Protein AF-A0A735KEF0-F1 (afdb_monomer_lite)

Structure (mmCIF, N/CA/C/O backbone):
data_AF-A0A735KEF0-F1
#
_entry.id   AF-A0A735KEF0-F1
#
loop_
_atom_site.group_PDB
_atom_site.id
_atom_site.type_symbol
_atom_site.label_atom_id
_atom_site.label_alt_id
_atom_site.label_comp_id
_atom_site.label_asym_id
_atom_site.label_entity_id
_atom_site.label_seq_id
_atom_site.pdbx_PDB_ins_code
_atom_site.Cartn_x
_atom_site.Cartn_y
_atom_site.Cartn_z
_atom_site.occupancy
_atom_site.B_iso_or_equiv
_atom_site.auth_seq_id
_atom_site.auth_comp_id
_atom_site.auth_asym_id
_atom_site.auth_atom_id
_atom_site.pdbx_PDB_model_num
ATOM 1 N N . MET A 1 1 ? -21.495 40.572 10.732 1.00 36.44 1 MET A N 1
ATOM 2 C CA . MET A 1 1 ? -20.068 40.962 10.704 1.00 36.44 1 MET A CA 1
ATOM 3 C C . MET A 1 1 ? -19.302 39.947 11.536 1.00 36.44 1 MET A C 1
ATOM 5 O O . MET A 1 1 ? -19.605 39.878 12.720 1.00 36.44 1 MET A O 1
ATOM 9 N N . PRO A 1 2 ? -18.413 39.104 10.984 1.00 42.50 2 PRO A N 1
ATOM 10 C CA . PRO A 1 2 ? -17.664 38.177 11.814 1.00 42.50 2 PRO A CA 1
ATOM 11 C C . PRO A 1 2 ? -16.383 38.849 12.313 1.00 42.50 2 PRO A C 1
ATOM 13 O O . PRO A 1 2 ? -15.546 39.322 11.546 1.00 42.50 2 PRO A O 1
ATOM 16 N N . THR A 1 3 ? -16.278 38.916 13.631 1.00 44.69 3 THR A N 1
ATOM 17 C CA . THR A 1 3 ? -15.128 39.370 14.407 1.00 44.69 3 THR A CA 1
ATOM 18 C C . THR A 1 3 ? -13.954 38.397 14.290 1.00 44.69 3 THR A C 1
ATOM 20 O O . THR A 1 3 ? -14.038 37.272 14.766 1.00 44.69 3 THR A O 1
ATOM 23 N N . GLY A 1 4 ? -12.859 38.886 13.702 1.00 39.16 4 GLY A N 1
ATOM 24 C CA . GLY A 1 4 ? -11.475 38.714 14.163 1.00 39.16 4 GLY A CA 1
ATOM 25 C C . GLY A 1 4 ? -10.925 37.297 14.342 1.00 39.16 4 GLY A C 1
ATOM 26 O O . GLY A 1 4 ? -11.051 36.703 15.410 1.00 39.16 4 GLY A O 1
ATOM 27 N N . ILE A 1 5 ? -10.167 36.830 13.346 1.00 51.38 5 ILE A N 1
ATOM 28 C CA . ILE A 1 5 ? -9.216 35.720 13.493 1.00 51.38 5 ILE A CA 1
ATOM 29 C C . ILE A 1 5 ? -8.098 36.176 14.441 1.00 51.38 5 ILE A C 1
ATOM 31 O O . ILE A 1 5 ? -7.397 37.148 14.155 1.00 51.38 5 ILE A O 1
ATOM 35 N N . LYS A 1 6 ? -7.920 35.486 15.572 1.00 39.28 6 LYS A N 1
ATOM 36 C CA . LYS A 1 6 ? -6.733 35.655 16.421 1.00 39.28 6 LYS A CA 1
ATOM 37 C C . LYS A 1 6 ? -5.589 34.799 15.859 1.00 39.28 6 LYS A C 1
ATOM 39 O O . LYS A 1 6 ? -5.809 33.610 15.632 1.00 39.28 6 LYS A O 1
ATOM 44 N N . PRO A 1 7 ? -4.382 35.353 15.654 1.00 36.84 7 PRO A N 1
ATOM 45 C CA . PRO A 1 7 ? -3.228 34.563 15.248 1.00 36.84 7 PRO A CA 1
ATOM 46 C C . PRO A 1 7 ? -2.769 33.691 16.421 1.00 36.84 7 PRO A C 1
ATOM 48 O O . PRO A 1 7 ? -2.443 34.195 17.496 1.00 36.84 7 PRO A O 1
ATOM 51 N N . ILE A 1 8 ? -2.758 32.375 16.217 1.00 49.56 8 ILE A N 1
ATOM 52 C CA . ILE A 1 8 ? -2.172 31.420 17.157 1.00 49.56 8 ILE A CA 1
ATOM 53 C C . ILE A 1 8 ? -0.699 31.276 16.774 1.00 49.56 8 ILE A C 1
ATOM 55 O O . ILE A 1 8 ? -0.378 30.742 15.715 1.00 49.56 8 ILE A O 1
ATOM 59 N N . PHE A 1 9 ? 0.198 31.767 17.629 1.00 42.41 9 PHE A N 1
ATOM 60 C CA . PHE A 1 9 ? 1.614 31.417 17.565 1.00 42.41 9 PHE A CA 1
ATOM 61 C C . PHE A 1 9 ? 1.767 29.967 18.025 1.00 42.41 9 PHE A C 1
ATOM 63 O O . PHE A 1 9 ? 1.609 29.663 19.206 1.00 42.41 9 PHE A O 1
ATOM 70 N N . ILE A 1 10 ? 2.042 29.067 17.082 1.00 47.03 10 ILE A N 1
ATOM 71 C CA . ILE A 1 10 ? 2.289 27.655 17.369 1.00 47.03 10 ILE A CA 1
ATOM 72 C C . ILE A 1 10 ? 3.801 27.471 17.487 1.00 47.03 10 ILE A C 1
ATOM 74 O O . ILE A 1 10 ? 4.511 27.371 16.489 1.00 47.03 10 ILE A O 1
ATOM 78 N N . ASN A 1 11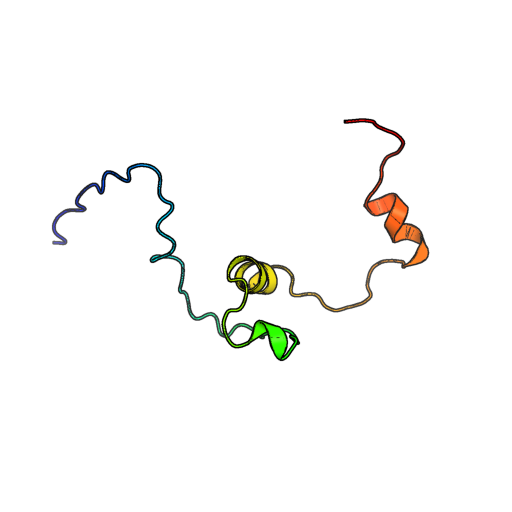 ? 4.298 27.416 18.722 1.00 41.88 11 ASN A N 1
ATOM 79 C CA . ASN A 1 11 ? 5.626 26.882 19.000 1.00 41.88 11 ASN A CA 1
ATOM 80 C C . ASN A 1 11 ? 5.603 2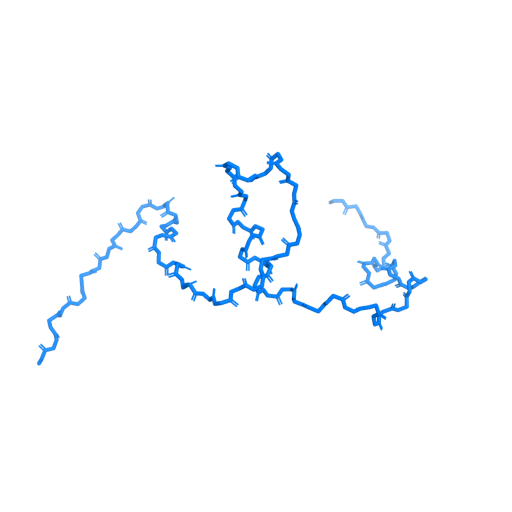5.371 18.709 1.00 41.88 11 ASN A C 1
ATOM 82 O O . ASN A 1 11 ? 5.162 24.587 19.540 1.00 41.88 11 ASN A O 1
ATOM 86 N N . ASN A 1 12 ? 6.027 24.991 17.502 1.00 45.69 12 ASN A N 1
ATOM 87 C CA . ASN A 1 12 ? 6.586 23.686 17.116 1.00 45.69 12 ASN A CA 1
ATOM 88 C C . ASN A 1 12 ? 5.882 22.389 17.588 1.00 45.69 12 ASN A C 1
ATOM 90 O O . ASN A 1 12 ? 6.534 21.359 17.743 1.00 45.69 12 ASN A O 1
ATOM 94 N N . MET A 1 13 ? 4.564 22.385 17.781 1.00 42.94 13 MET A N 1
ATOM 95 C CA . MET A 1 13 ? 3.800 21.153 17.990 1.00 42.94 13 MET A CA 1
ATOM 96 C C . MET A 1 13 ? 2.624 21.161 17.018 1.00 42.94 13 MET A C 1
ATOM 98 O O . MET A 1 13 ? 1.722 21.990 17.141 1.00 42.94 13 MET A O 1
ATOM 102 N N . MET A 1 14 ? 2.665 20.291 16.003 1.00 40.78 14 MET A N 1
ATOM 103 C CA . MET A 1 14 ? 1.548 20.102 15.078 1.00 40.78 14 MET A CA 1
ATOM 104 C C . MET A 1 14 ? 0.300 19.722 15.880 1.00 40.78 14 MET A C 1
ATOM 106 O O . MET A 1 14 ? 0.172 18.612 16.387 1.00 40.78 14 MET A O 1
ATOM 110 N N . SER A 1 15 ? -0.606 20.686 16.012 1.00 40.03 15 SER A N 1
ATOM 111 C CA . SER A 1 15 ? -1.929 20.510 16.591 1.00 40.03 15 SER A CA 1
ATOM 112 C C . SER A 1 15 ? -2.782 19.727 15.596 1.00 40.03 15 SER A C 1
ATOM 114 O O . SER A 1 15 ? -3.267 20.275 14.608 1.00 40.03 15 SER A O 1
ATOM 116 N N . THR A 1 16 ? -2.949 18.430 15.839 1.00 53.41 16 THR A N 1
ATOM 117 C CA . THR A 1 16 ? -3.815 17.539 15.047 1.00 53.41 16 THR A CA 1
ATOM 118 C C . THR A 1 16 ? -5.305 17.741 15.344 1.00 53.41 16 THR A C 1
ATOM 120 O O . THR A 1 16 ? -6.154 17.147 14.684 1.00 53.41 16 THR A O 1
ATOM 123 N N . TYR A 1 17 ? -5.642 18.637 16.278 1.00 50.06 17 TYR A N 1
ATOM 124 C CA . TYR A 1 17 ? -7.003 18.917 16.745 1.00 50.06 17 TYR A CA 1
ATOM 125 C C . TYR A 1 17 ? -7.945 19.528 15.682 1.00 50.06 17 TYR A C 1
ATOM 127 O O . TYR A 1 17 ? -9.098 19.811 15.989 1.00 50.06 17 TYR A O 1
ATOM 135 N N . GLY A 1 18 ? -7.484 19.737 14.442 1.00 43.38 18 GLY A N 1
ATOM 136 C CA . GLY A 1 18 ? -8.276 20.279 13.329 1.00 43.38 18 GLY A CA 1
ATOM 137 C C . GLY A 1 18 ? -8.583 19.305 12.182 1.00 43.38 18 GLY A C 1
ATOM 138 O O . GLY A 1 18 ? -9.184 19.731 11.201 1.00 43.38 18 GLY A O 1
ATOM 139 N N . LEU A 1 19 ? -8.173 18.030 12.259 1.00 48.50 19 LEU A N 1
ATOM 140 C CA . LEU A 1 19 ? -8.335 17.059 11.158 1.00 48.50 19 LEU A CA 1
ATOM 141 C C . LEU A 1 19 ? -9.428 16.004 11.380 1.00 48.50 19 LEU A C 1
ATOM 143 O O . LEU A 1 19 ? -9.599 15.121 10.544 1.00 48.50 19 LEU A O 1
ATOM 147 N N . SER A 1 20 ? -10.211 16.095 12.455 1.00 44.91 20 SER A N 1
ATOM 148 C CA . SER A 1 20 ? -11.361 15.213 12.669 1.00 44.91 20 SER A CA 1
ATOM 149 C C . SER A 1 20 ? -12.543 15.642 11.790 1.00 44.91 20 SER A C 1
ATOM 151 O O . SER A 1 20 ? -13.525 16.202 12.277 1.00 44.91 20 SER A O 1
ATOM 153 N N . HIS A 1 21 ? -12.449 15.408 10.482 1.00 42.78 21 HIS A N 1
ATOM 154 C CA . HIS A 1 21 ? -13.649 15.191 9.683 1.00 42.78 21 HIS A CA 1
ATOM 155 C C . HIS A 1 21 ? -14.082 13.741 9.916 1.00 42.78 21 HIS A C 1
ATOM 157 O O . HIS A 1 21 ? -13.303 12.837 9.604 1.00 42.78 21 HIS A O 1
ATOM 163 N N . PRO A 1 22 ? -15.294 13.485 10.441 1.00 44.78 22 PRO A N 1
ATOM 164 C CA . PRO A 1 22 ? -15.882 12.162 10.373 1.00 44.78 22 PRO A CA 1
ATOM 165 C C . PRO A 1 22 ? -16.284 11.962 8.911 1.00 44.78 22 PRO A C 1
ATOM 167 O O . PRO A 1 22 ? -17.415 12.223 8.514 1.00 44.78 22 PRO A O 1
ATOM 170 N N . HIS A 1 23 ? -15.320 11.595 8.069 1.00 50.09 23 HIS A N 1
ATOM 171 C CA . HIS A 1 23 ? -15.680 10.913 6.842 1.00 50.09 23 HIS A CA 1
ATOM 172 C C . HIS A 1 23 ? -16.385 9.627 7.272 1.00 50.09 23 HIS A C 1
ATOM 174 O O . HIS A 1 23 ? -15.929 8.974 8.210 1.00 50.09 23 HIS A O 1
ATOM 180 N N . ASP A 1 24 ? -17.478 9.278 6.594 1.00 48.81 24 ASP A N 1
ATOM 181 C CA . ASP A 1 24 ? -18.019 7.917 6.521 1.00 48.81 24 ASP A CA 1
ATOM 182 C C . ASP A 1 24 ? -16.927 6.981 5.965 1.00 48.81 24 ASP A C 1
ATOM 184 O O . ASP A 1 24 ? -16.974 6.516 4.824 1.00 48.81 24 ASP A O 1
ATOM 188 N N . SER A 1 25 ? -15.839 6.811 6.712 1.00 57.69 25 SER A N 1
ATOM 189 C CA . SER A 1 25 ? -14.634 6.156 6.257 1.00 57.69 25 SER A CA 1
ATOM 190 C C . SER A 1 25 ? -14.873 4.670 6.399 1.00 57.69 25 SER A C 1
ATOM 192 O O . SER A 1 25 ? -15.108 4.137 7.482 1.00 57.69 25 SER A O 1
ATOM 194 N N . LYS A 1 26 ? -14.845 3.984 5.261 1.00 67.75 26 LYS A N 1
ATOM 195 C CA . LYS A 1 26 ? -14.677 2.538 5.209 1.00 67.75 26 LYS A CA 1
ATOM 196 C C . LYS A 1 26 ? -13.433 2.205 6.041 1.00 67.75 26 LYS A C 1
ATOM 198 O O . LYS A 1 26 ? -12.315 2.40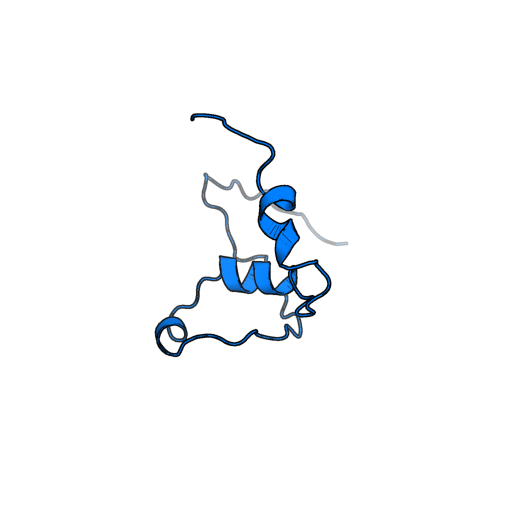1 5.575 1.00 67.75 26 LYS A O 1
ATOM 203 N N . VAL A 1 27 ? -13.629 1.762 7.280 1.00 77.69 27 VAL A N 1
ATOM 204 C CA . VAL A 1 27 ? -12.534 1.293 8.130 1.00 77.69 27 VAL A CA 1
ATOM 205 C C . VAL A 1 27 ? -12.081 -0.041 7.553 1.00 77.69 27 VAL A C 1
ATOM 207 O O . VAL A 1 27 ? -12.875 -0.978 7.432 1.00 77.69 27 VAL A O 1
ATOM 210 N N . PHE A 1 28 ? -10.826 -0.100 7.114 1.00 93.12 28 PHE A N 1
ATOM 211 C CA . PHE A 1 28 ? -10.245 -1.330 6.593 1.00 93.12 28 PHE A CA 1
ATOM 212 C C . PHE A 1 28 ? -10.046 -2.359 7.716 1.00 93.12 28 PHE A C 1
ATOM 214 O O . PHE A 1 28 ? -9.967 -1.979 8.887 1.00 93.12 28 PHE A O 1
ATOM 221 N N . PRO A 1 29 ? -9.984 -3.663 7.383 1.00 95.75 29 PRO A N 1
ATOM 222 C CA . PRO A 1 29 ? -9.701 -4.702 8.365 1.00 95.75 29 PRO A CA 1
ATOM 223 C C . PRO A 1 29 ? -8.435 -4.397 9.174 1.00 95.75 29 PRO A C 1
ATOM 225 O O . PRO A 1 29 ? -7.425 -3.969 8.618 1.00 95.75 29 PRO A O 1
ATOM 228 N N . ASP A 1 30 ? -8.496 -4.654 10.477 1.00 96.25 30 ASP A N 1
ATOM 229 C CA . ASP A 1 30 ? -7.412 -4.397 11.424 1.00 96.25 30 ASP A CA 1
ATOM 230 C C . ASP A 1 30 ? -7.294 -5.559 12.425 1.00 96.25 30 ASP A C 1
ATOM 232 O O . ASP A 1 30 ? -8.154 -6.444 12.471 1.00 96.25 30 ASP A O 1
ATOM 236 N N . LEU A 1 31 ? -6.223 -5.567 13.216 1.00 94.62 31 LEU A N 1
ATOM 237 C CA . LEU A 1 31 ? -5.968 -6.582 14.236 1.00 94.62 31 LEU A CA 1
ATOM 238 C C . LEU A 1 31 ? -6.538 -6.157 15.604 1.00 94.62 31 LEU A C 1
ATOM 240 O O . LEU A 1 31 ? -6.575 -4.956 15.901 1.00 94.62 31 LEU A O 1
ATOM 244 N N . PRO A 1 32 ? -6.967 -7.108 16.461 1.00 96.00 32 PRO A N 1
ATOM 245 C CA . PRO A 1 32 ? -7.414 -6.817 17.826 1.00 96.00 32 PRO A CA 1
ATOM 246 C C . PRO A 1 32 ? -6.382 -6.047 18.657 1.00 96.00 32 PRO A C 1
ATOM 248 O O . PRO A 1 32 ? -6.746 -5.146 19.408 1.00 96.00 32 PRO A O 1
ATOM 251 N N . GLU A 1 33 ? -5.100 -6.358 18.476 1.00 97.62 33 GLU A N 1
ATOM 252 C CA . GLU A 1 33 ? -3.967 -5.757 19.184 1.00 97.62 33 GLU A CA 1
ATOM 253 C C . GLU A 1 33 ? -3.767 -4.266 18.871 1.00 97.62 33 GLU A C 1
ATOM 255 O O . GLU A 1 33 ? -2.954 -3.613 19.516 1.00 97.62 33 GLU A O 1
ATOM 260 N N . HIS A 1 34 ? -4.469 -3.721 17.873 1.00 95.56 34 HIS A N 1
ATOM 261 C CA . HIS A 1 34 ? -4.370 -2.314 17.486 1.00 95.56 34 HIS A CA 1
ATOM 262 C C . HIS A 1 34 ? -5.585 -1.474 17.913 1.00 95.56 34 HIS A C 1
ATOM 264 O O . HIS A 1 34 ? -5.581 -0.265 17.692 1.00 95.56 34 HIS A O 1
ATO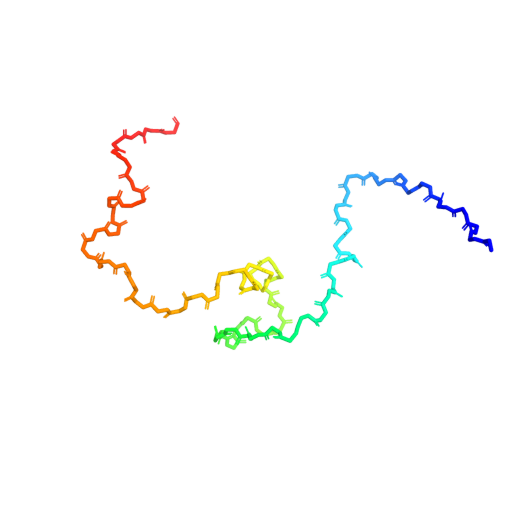M 270 N N . GLN A 1 35 ? -6.644 -2.084 18.460 1.00 92.06 35 GLN A N 1
ATOM 271 C CA . GLN A 1 35 ? -7.944 -1.418 18.641 1.00 92.06 35 GLN A CA 1
ATOM 272 C C . GLN A 1 35 ? -7.971 -0.400 19.784 1.00 92.06 35 GLN A C 1
ATOM 274 O O . GLN A 1 35 ? -8.720 0.573 19.727 1.00 92.06 35 GLN A O 1
ATOM 279 N N . ASP A 1 36 ? -7.188 -0.623 20.834 1.00 94.38 36 ASP A N 1
ATOM 280 C CA . ASP A 1 36 ? -7.163 0.208 22.038 1.00 94.38 36 ASP A CA 1
ATOM 281 C C . ASP A 1 36 ? -6.393 1.522 21.838 1.00 94.38 36 ASP A C 1
ATOM 283 O O . ASP A 1 36 ? -6.718 2.532 22.465 1.00 94.38 36 ASP A O 1
ATOM 287 N N . ASN A 1 37 ? -5.419 1.538 20.927 1.00 93.19 37 ASN A N 1
ATOM 288 C CA . ASN A 1 37 ? -4.708 2.746 20.516 1.00 93.19 37 ASN A CA 1
ATOM 289 C C . ASN A 1 37 ? -4.229 2.654 19.051 1.00 93.19 37 ASN A C 1
ATOM 291 O O . ASN A 1 37 ? -3.033 2.470 18.792 1.00 93.19 37 ASN A O 1
ATOM 295 N N . PRO A 1 38 ? -5.139 2.778 18.067 1.00 94.69 38 PRO A N 1
ATOM 296 C CA . PRO A 1 38 ? -4.785 2.625 16.665 1.00 94.69 38 PRO A CA 1
ATOM 297 C C . PRO A 1 38 ? -3.948 3.805 16.168 1.00 94.69 38 PRO A C 1
ATOM 299 O O . PRO A 1 38 ? -4.176 4.969 16.518 1.00 94.69 38 PRO A O 1
ATOM 302 N N . SER A 1 39 ? -3.006 3.513 15.268 1.00 94.31 39 SER A N 1
ATOM 303 C CA . SER A 1 39 ? -2.205 4.541 14.597 1.00 94.31 39 SER A CA 1
ATOM 304 C C . SER A 1 39 ? -3.096 5.483 13.785 1.00 94.31 39 SER A C 1
ATOM 306 O O . SER A 1 39 ? -3.659 5.103 12.759 1.00 94.31 39 SER A O 1
ATOM 308 N N . GLN A 1 40 ? -3.176 6.743 14.213 1.00 92.88 40 GLN A N 1
ATOM 309 C CA . GLN A 1 40 ? -3.969 7.769 13.528 1.00 92.88 40 GLN A CA 1
ATOM 310 C C . GLN A 1 40 ? -3.441 8.070 12.122 1.00 92.88 40 GLN A C 1
ATOM 312 O O . GLN A 1 40 ? -4.221 8.331 11.212 1.00 92.88 40 GLN A O 1
ATOM 317 N N . LEU A 1 41 ? -2.121 7.973 11.922 1.00 94.56 41 LEU A N 1
ATOM 318 C CA . LEU A 1 41 ? -1.512 8.148 10.603 1.00 94.56 41 LEU A CA 1
ATOM 319 C C . LEU A 1 41 ? -1.960 7.056 9.626 1.00 94.56 41 LEU A C 1
ATOM 321 O O . LEU A 1 41 ? -2.247 7.362 8.471 1.00 94.56 41 LEU A O 1
ATOM 325 N N . ARG A 1 42 ? -2.063 5.803 10.094 1.00 95.38 42 ARG A N 1
ATOM 326 C CA . ARG A 1 42 ? -2.597 4.696 9.288 1.00 95.38 42 ARG A CA 1
ATOM 327 C C . ARG A 1 42 ? -4.046 4.973 8.897 1.00 95.38 42 ARG A C 1
ATOM 329 O O . ARG A 1 42 ? -4.346 5.009 7.712 1.00 95.38 42 ARG A O 1
ATOM 336 N N . LEU A 1 43 ? -4.905 5.266 9.876 1.00 91.62 43 LEU A N 1
ATOM 337 C CA . LEU A 1 43 ? -6.329 5.528 9.631 1.00 91.62 43 LEU A CA 1
ATOM 338 C C . LEU A 1 43 ? -6.566 6.723 8.691 1.00 91.62 43 LEU A C 1
ATOM 340 O O . LEU A 1 43 ? -7.499 6.710 7.893 1.00 91.62 43 LEU A O 1
ATOM 344 N N . GLN A 1 44 ? -5.716 7.752 8.752 1.00 91.56 44 GLN A N 1
ATOM 345 C CA . GLN A 1 44 ? -5.789 8.878 7.823 1.00 91.56 44 GLN A CA 1
ATOM 346 C C . GLN A 1 44 ? -5.384 8.474 6.397 1.00 91.56 44 GLN A C 1
ATOM 348 O O . GLN A 1 44 ? -6.033 8.890 5.437 1.00 91.56 44 GLN A O 1
ATOM 353 N N . HIS A 1 45 ? -4.327 7.671 6.245 1.00 92.69 45 HIS A N 1
ATOM 354 C CA . HIS A 1 45 ? -3.878 7.189 4.938 1.00 92.69 45 HIS A CA 1
ATOM 355 C C . HIS A 1 45 ? -4.884 6.220 4.299 1.00 92.69 45 HIS A C 1
ATOM 357 O O . HIS A 1 45 ? -5.095 6.266 3.087 1.00 92.69 45 HIS A O 1
ATOM 363 N N . ASP A 1 46 ? -5.564 5.407 5.108 1.00 93.19 46 ASP A N 1
ATOM 364 C CA . ASP A 1 46 ? -6.651 4.518 4.682 1.00 93.19 46 ASP A CA 1
ATOM 365 C C . ASP A 1 46 ? -7.799 5.294 4.003 1.00 93.19 46 ASP A C 1
ATOM 367 O O . ASP A 1 46 ? -8.422 4.805 3.061 1.00 93.19 46 ASP A O 1
ATOM 371 N N . GLY A 1 47 ? -8.036 6.548 4.409 1.00 90.19 47 GLY A N 1
ATOM 372 C CA . GLY A 1 47 ? -8.988 7.446 3.747 1.00 90.19 47 GLY A CA 1
ATOM 373 C C . GLY A 1 47 ? -8.579 7.882 2.331 1.00 90.19 47 GLY A C 1
ATOM 374 O O . GLY A 1 47 ? -9.418 8.385 1.585 1.00 90.19 47 GLY A O 1
ATOM 375 N N . LEU A 1 48 ? -7.311 7.691 1.948 1.00 92.94 48 LEU A N 1
ATOM 376 C CA . LEU A 1 48 ? -6.762 8.033 0.631 1.00 92.94 48 LEU A CA 1
ATOM 377 C C . LEU A 1 48 ? -6.569 6.785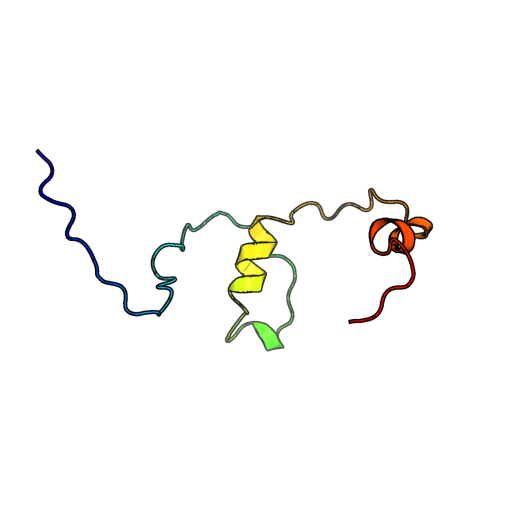 -0.247 1.00 92.94 48 LEU A C 1
ATOM 379 O O . LEU A 1 48 ? -6.990 6.767 -1.405 1.00 92.94 48 LEU A O 1
ATOM 383 N N . ALA A 1 49 ? -5.952 5.731 0.293 1.00 93.06 49 ALA A N 1
ATOM 384 C CA . ALA A 1 49 ? -5.621 4.502 -0.431 1.00 93.06 49 ALA A CA 1
ATOM 385 C C . ALA A 1 49 ? -6.785 3.494 -0.409 1.00 93.06 49 ALA A C 1
ATOM 387 O O . ALA A 1 49 ? -6.767 2.510 0.325 1.00 93.06 49 ALA A O 1
ATOM 388 N N . THR A 1 50 ? -7.816 3.751 -1.218 1.00 94.44 50 THR A N 1
ATOM 389 C CA . THR A 1 50 ? -9.101 3.030 -1.125 1.00 94.44 50 THR A CA 1
ATOM 390 C C . THR A 1 50 ? -9.310 1.889 -2.133 1.00 94.44 50 THR A C 1
ATOM 392 O O . THR A 1 50 ? -10.214 1.071 -1.934 1.00 94.44 50 THR A O 1
ATOM 395 N N . ASP A 1 51 ? -8.509 1.818 -3.206 1.00 94.31 51 ASP A N 1
ATOM 396 C CA . ASP A 1 51 ? -8.629 0.797 -4.261 1.00 94.31 51 ASP A CA 1
ATOM 397 C C . ASP A 1 51 ? -7.992 -0.530 -3.812 1.00 94.31 51 ASP A C 1
ATOM 399 O O . ASP A 1 51 ? -6.776 -0.700 -3.843 1.00 94.31 51 ASP A O 1
ATOM 403 N N . ASP A 1 52 ? -8.836 -1.474 -3.389 1.00 94.81 52 ASP A N 1
ATOM 404 C CA . ASP A 1 52 ? -8.451 -2.820 -2.945 1.00 94.81 52 ASP A CA 1
ATOM 405 C C . ASP A 1 52 ? -8.448 -3.867 -4.078 1.00 94.81 52 ASP A C 1
ATOM 407 O O . ASP A 1 52 ? -8.418 -5.074 -3.822 1.00 94.81 52 ASP A O 1
ATOM 411 N N . LYS A 1 53 ? -8.506 -3.440 -5.348 1.00 97.00 53 LYS A N 1
ATOM 412 C CA . LYS A 1 53 ? -8.561 -4.348 -6.501 1.00 97.00 53 LYS A CA 1
ATOM 413 C C . LYS A 1 53 ? -7.169 -4.727 -7.004 1.00 97.00 53 LYS A C 1
ATOM 415 O O . LYS A 1 53 ? -6.274 -3.898 -7.137 1.00 97.00 53 LYS A O 1
ATOM 420 N N . ALA A 1 54 ? -7.016 -5.990 -7.401 1.00 97.12 54 ALA A N 1
ATOM 421 C CA . ALA A 1 54 ? -5.808 -6.499 -8.048 1.00 97.12 54 ALA A CA 1
ATOM 422 C C . ALA A 1 54 ? -5.735 -6.044 -9.519 1.00 97.12 54 ALA A C 1
ATOM 424 O O . ALA A 1 54 ? -6.083 -6.790 -10.430 1.00 97.12 54 ALA A O 1
ATOM 425 N N . ARG A 1 55 ? -5.348 -4.783 -9.743 1.00 97.88 55 ARG A N 1
ATOM 426 C CA . ARG A 1 55 ? -5.280 -4.164 -11.084 1.00 97.88 55 ARG A CA 1
ATOM 427 C C . ARG A 1 55 ? -3.872 -4.093 -11.667 1.00 97.88 55 ARG A C 1
ATOM 429 O O . ARG A 1 55 ? -3.730 -3.807 -12.851 1.00 97.88 55 ARG A O 1
ATOM 436 N N . LEU A 1 56 ? -2.857 -4.294 -10.834 1.00 97.94 56 LEU A N 1
ATOM 437 C CA . LEU A 1 56 ? -1.459 -4.321 -11.248 1.00 97.94 56 LEU A CA 1
ATOM 438 C C . LEU A 1 56 ? -1.022 -5.762 -11.495 1.00 97.94 56 LEU A C 1
ATOM 440 O O . LEU A 1 56 ? -1.437 -6.664 -10.766 1.00 97.94 56 LEU A O 1
ATOM 444 N N . GLU A 1 57 ? -0.150 -5.953 -12.484 1.00 98.12 57 GLU A N 1
ATOM 445 C CA . GLU A 1 57 ? 0.470 -7.246 -12.762 1.00 98.12 57 GLU A CA 1
ATOM 446 C C . GLU A 1 57 ? 1.414 -7.635 -11.614 1.00 98.12 57 GLU A C 1
ATOM 448 O O . GLU A 1 57 ? 2.414 -6.942 -11.392 1.00 98.12 57 GLU A O 1
ATOM 453 N N . PRO A 1 58 ? 1.147 -8.735 -10.879 1.00 98.06 58 PRO A N 1
ATOM 454 C CA . PRO A 1 58 ? 1.931 -9.086 -9.693 1.00 98.06 58 PRO A CA 1
ATOM 455 C C . PRO A 1 58 ? 3.416 -9.311 -9.989 1.00 98.06 58 PRO A C 1
ATOM 457 O O . PRO A 1 58 ? 4.271 -9.009 -9.161 1.00 98.06 58 PRO A O 1
ATOM 460 N N . MET A 1 59 ? 3.724 -9.813 -11.187 1.00 98.31 59 MET A N 1
ATOM 461 C CA . MET A 1 59 ? 5.095 -10.097 -11.617 1.00 98.31 59 MET A CA 1
ATOM 462 C C . MET A 1 59 ? 5.900 -8.834 -11.951 1.00 98.31 59 MET A C 1
ATOM 464 O O . MET A 1 59 ? 7.106 -8.944 -12.123 1.00 98.31 59 MET A O 1
ATOM 468 N N . CYS A 1 60 ? 5.258 -7.663 -12.031 1.00 97.75 60 CYS A N 1
ATOM 469 C CA . CYS A 1 60 ? 5.897 -6.390 -12.384 1.00 97.75 60 CYS A CA 1
ATOM 470 C C . CYS A 1 60 ? 6.018 -5.413 -11.198 1.00 97.75 60 CYS A C 1
ATOM 472 O O . CYS A 1 60 ? 6.407 -4.257 -11.371 1.00 97.75 60 CYS A O 1
ATOM 474 N N . LEU A 1 61 ? 5.640 -5.836 -9.984 1.00 98.44 61 LEU A N 1
ATOM 475 C CA . LEU A 1 61 ? 5.629 -4.954 -8.810 1.00 98.44 61 LEU A CA 1
ATOM 476 C C . LEU A 1 61 ? 7.033 -4.469 -8.419 1.00 98.44 61 LEU A C 1
ATOM 478 O O . LEU A 1 61 ? 7.168 -3.361 -7.900 1.00 98.44 61 LEU A O 1
ATOM 482 N N . ALA A 1 62 ? 8.072 -5.270 -8.677 1.00 98.06 62 ALA A N 1
ATOM 483 C CA . ALA A 1 62 ? 9.452 -4.881 -8.402 1.00 98.06 62 ALA A CA 1
ATOM 484 C C . ALA A 1 62 ? 9.879 -3.709 -9.295 1.00 98.06 62 ALA A C 1
ATOM 486 O O . ALA A 1 62 ? 10.431 -2.730 -8.800 1.00 98.06 62 ALA A O 1
ATOM 487 N N . GLU A 1 63 ? 9.556 -3.773 -10.584 1.00 98.06 63 GLU A N 1
ATOM 488 C CA . GLU A 1 63 ? 9.884 -2.755 -11.581 1.00 98.06 63 GLU A CA 1
ATOM 489 C C . GLU A 1 63 ? 9.114 -1.449 -11.359 1.00 98.06 63 GLU A C 1
ATOM 491 O O . GLU A 1 63 ? 9.612 -0.375 -11.691 1.00 98.06 63 GLU A O 1
ATOM 496 N N . TYR A 1 64 ? 7.914 -1.509 -10.775 1.00 97.62 64 TYR A N 1
ATOM 497 C CA . TYR A 1 64 ? 7.169 -0.304 -10.400 1.00 97.62 64 TYR A CA 1
ATOM 498 C C . TYR A 1 64 ? 7.771 0.421 -9.193 1.00 97.62 64 TYR A C 1
ATOM 500 O O . TYR A 1 64 ? 7.605 1.635 -9.073 1.00 97.62 64 TYR A O 1
ATOM 508 N N . LEU A 1 65 ? 8.452 -0.304 -8.302 1.00 97.94 65 LEU A N 1
ATOM 509 C CA . LEU A 1 65 ? 9.019 0.257 -7.077 1.00 97.94 65 LEU A CA 1
ATOM 510 C C . LEU A 1 65 ? 10.502 0.634 -7.217 1.00 97.94 65 LEU A C 1
ATOM 512 O O . LEU A 1 65 ? 10.934 1.637 -6.651 1.00 97.94 65 LEU A O 1
ATOM 516 N N . ILE A 1 66 ? 11.291 -0.170 -7.930 1.00 97.81 66 ILE A N 1
ATOM 517 C CA . ILE A 1 66 ? 12.756 -0.111 -7.929 1.00 97.81 66 ILE A CA 1
ATOM 518 C C . ILE A 1 66 ? 13.252 0.198 -9.341 1.00 97.81 66 ILE A C 1
ATOM 520 O O . ILE A 1 66 ? 13.076 -0.595 -10.261 1.00 97.81 66 ILE A O 1
ATOM 524 N N . SER A 1 67 ? 13.939 1.332 -9.503 1.00 96.75 67 SER A N 1
ATOM 525 C CA . SER A 1 67 ? 14.569 1.698 -10.780 1.00 96.75 67 SER A CA 1
ATOM 526 C C . SER A 1 67 ? 15.881 0.950 -11.039 1.00 96.75 67 SER A C 1
ATOM 528 O O . SER A 1 67 ? 16.229 0.691 -12.189 1.00 96.75 67 SER A O 1
ATOM 530 N N . GLY A 1 68 ? 16.622 0.609 -9.982 1.00 96.56 68 GLY A N 1
ATOM 531 C CA . GLY A 1 68 ? 17.906 -0.077 -10.062 1.00 96.56 68 GLY A CA 1
ATOM 532 C C . GLY A 1 68 ? 18.738 0.075 -8.782 1.00 96.56 68 GLY A C 1
ATOM 533 O O . GLY A 1 68 ? 18.226 0.538 -7.761 1.00 96.56 68 GLY A O 1
ATOM 534 N N . PRO A 1 69 ? 20.021 -0.320 -8.810 1.00 97.69 69 PRO A N 1
ATOM 535 C CA . PRO A 1 69 ? 20.913 -0.223 -7.655 1.00 97.69 69 PRO A CA 1
ATOM 536 C C . PRO A 1 69 ? 21.204 1.229 -7.234 1.00 97.69 69 PRO A C 1
ATOM 538 O O . PRO A 1 69 ? 21.509 2.070 -8.077 1.00 97.69 69 PRO A O 1
ATOM 541 N N . GLY A 1 70 ? 21.201 1.502 -5.926 1.00 95.81 70 GLY A N 1
ATOM 542 C CA . GLY A 1 70 ? 21.598 2.788 -5.341 1.00 95.81 70 GLY A CA 1
ATOM 543 C C . GLY A 1 70 ? 21.785 2.677 -3.825 1.00 95.81 70 GLY A C 1
ATOM 544 O O . GLY A 1 70 ? 20.933 2.115 -3.142 1.00 95.81 70 GLY A O 1
ATOM 545 N N . GLY A 1 71 ? 22.923 3.150 -3.311 1.00 95.50 71 GLY A N 1
ATOM 546 C CA . GLY A 1 71 ? 23.198 3.212 -1.870 1.00 95.50 71 GLY A CA 1
ATOM 547 C C . GLY A 1 71 ? 22.540 4.421 -1.200 1.00 95.50 71 GLY A C 1
ATOM 548 O O . GLY A 1 71 ? 21.926 5.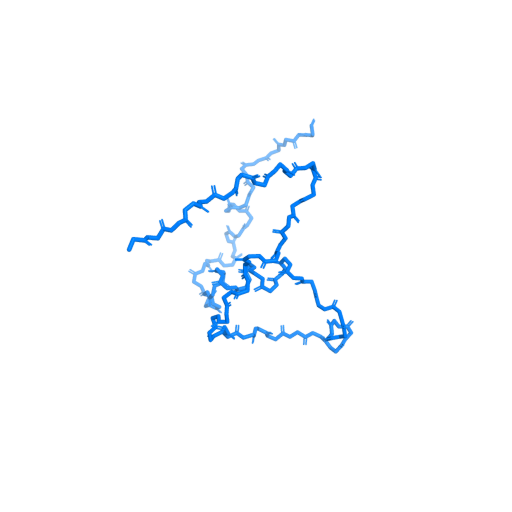244 -1.878 1.00 95.50 71 GLY A O 1
ATOM 549 N N . MET A 1 72 ? 22.679 4.508 0.125 1.00 91.25 72 MET A N 1
ATOM 550 C CA . MET A 1 72 ? 22.228 5.664 0.915 1.00 91.25 72 MET A CA 1
ATOM 551 C C . MET A 1 72 ? 23.071 6.912 0.659 1.00 91.25 72 MET A C 1
ATOM 553 O O . MET A 1 72 ? 24.290 6.753 0.414 1.00 91.25 72 MET A O 1
#

Foldseek 3Di:
DDDDDDDDDDDPDPDPVPVPDPDPQPDDDDDPVQPVPHDPVVSVVSSVPPDPDPPDDPVCVCVVVDVDDDDD

Sequence (72 aa):
MPTGIKPIFINNMMSTYGLSHPHDSKVFPDLPEHQDNPSQLRLQHDGLATDDKARLEPMCLAEYLISGPGGM

InterPro domains:
  IPR010777 PipA [PF07108] (25-72)

pLDDT: mean 77.27, std 24.1, range [36.44, 98.44]

Secondary structure (DSSP, 8-state):
----PPP----S----TT--------PPP--GGGSSS--HHHHHHHTT----S--S-GGGHHHHH--S----

Organism: Salmonella enterica (NCBI:txid28901)

Radius of gyration: 19.94 Å; chains: 1; bounding box: 43×51×35 Å